Protein AF-A0A7W0WUA9-F1 (afdb_monomer_lite)

Secondary structure (DSSP, 8-state):
-HHHHHHHHHHHHHHHHHHHHHHHTTS-SSS----SHHHHHHHHHTTTTT-S-HHHHHHHHHHHHHHHHHHHHHS--

pLDDT: mean 89.81, std 9.77, range [45.62, 97.19]

Foldseek 3Di:
DVVLLVVCLVVLLVLLLVVLVVVCVVDPLPDQDDPDPVLLVVLLVSCVVSDVDPVSSSSSSVSSPVNNRVNSVVPDD

Structure (mmCIF, N/CA/C/O backbone):
data_AF-A0A7W0WUA9-F1
#
_entry.id   AF-A0A7W0WUA9-F1
#
loop_
_atom_site.group_PDB
_atom_site.id
_atom_site.type_symbol
_atom_site.label_atom_id
_atom_site.label_alt_id
_atom_site.label_comp_id
_atom_site.label_asym_id
_atom_site.label_entity_id
_atom_site.label_seq_id
_atom_site.pdbx_PDB_ins_code
_atom_site.Cartn_x
_atom_site.Cartn_y
_atom_site.Cartn_z
_atom_site.occupancy
_atom_site.B_iso_or_equiv
_atom_site.auth_seq_id
_atom_site.auth_comp_id
_atom_site.auth_asym_id
_atom_site.auth_atom_id
_atom_site.pdbx_PDB_model_num
ATOM 1 N N . MET A 1 1 ? 16.674 5.287 -13.532 1.00 62.09 1 MET A N 1
ATOM 2 C CA . MET A 1 1 ? 16.060 4.796 -12.271 1.00 62.09 1 MET A CA 1
ATOM 3 C C . MET A 1 1 ? 14.876 5.675 -11.870 1.00 62.09 1 MET A C 1
ATOM 5 O O . MET A 1 1 ? 13.856 5.128 -11.469 1.00 62.09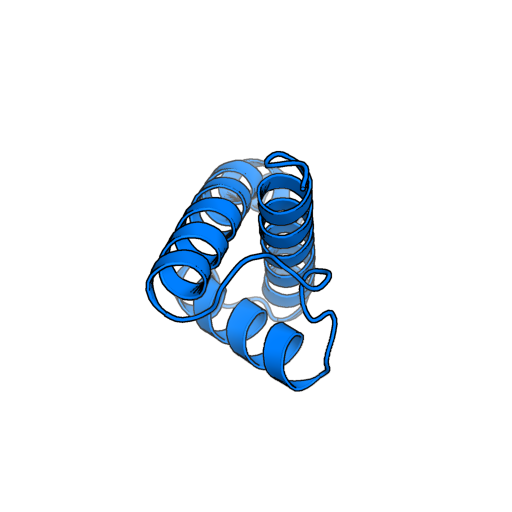 1 MET A O 1
ATOM 9 N N . ASP A 1 2 ? 14.965 7.001 -12.020 1.00 72.50 2 ASP A N 1
ATOM 10 C CA . ASP A 1 2 ? 13.847 7.904 -11.703 1.00 72.50 2 ASP A CA 1
ATOM 11 C C . ASP A 1 2 ? 12.668 7.824 -12.685 1.00 72.50 2 ASP A C 1
ATOM 13 O O . ASP A 1 2 ? 11.528 7.883 -12.232 1.00 72.50 2 ASP A O 1
ATOM 17 N N . ASP A 1 3 ? 12.903 7.546 -13.972 1.00 84.81 3 ASP A N 1
ATOM 18 C CA . ASP A 1 3 ? 11.814 7.377 -14.953 1.00 84.81 3 ASP A CA 1
ATOM 19 C C . ASP A 1 3 ? 10.926 6.163 -14.647 1.00 84.81 3 ASP A C 1
ATOM 21 O O . ASP A 1 3 ? 9.700 6.258 -14.646 1.00 84.81 3 ASP A O 1
ATOM 25 N N . ALA A 1 4 ? 11.541 5.028 -14.299 1.00 89.69 4 ALA A N 1
ATOM 26 C CA . ALA A 1 4 ? 10.818 3.812 -13.922 1.00 89.69 4 ALA A CA 1
ATOM 27 C C . ALA A 1 4 ? 10.010 4.009 -12.629 1.00 89.69 4 ALA A C 1
ATOM 29 O O . ALA A 1 4 ? 8.885 3.523 -12.508 1.00 89.69 4 ALA A O 1
ATOM 30 N N . PHE A 1 5 ? 10.558 4.758 -11.664 1.00 91.75 5 PHE A N 1
ATOM 31 C CA . PHE A 1 5 ? 9.806 5.133 -10.471 1.00 91.75 5 PHE A CA 1
ATOM 32 C C . PHE A 1 5 ? 8.624 6.036 -10.821 1.00 91.75 5 PHE A C 1
ATOM 34 O O . PHE A 1 5 ? 7.520 5.756 -10.370 1.00 91.75 5 PHE A O 1
ATOM 41 N N . ALA A 1 6 ? 8.822 7.073 -11.639 1.00 91.94 6 ALA A N 1
ATOM 42 C CA . ALA A 1 6 ? 7.757 7.989 -12.041 1.00 91.94 6 ALA A CA 1
ATOM 43 C C . ALA A 1 6 ? 6.595 7.259 -12.739 1.00 91.94 6 ALA A C 1
ATOM 45 O O . ALA A 1 6 ? 5.437 7.500 -12.399 1.00 91.94 6 ALA A O 1
ATOM 46 N N . GLN A 1 7 ? 6.901 6.313 -13.632 1.00 92.75 7 GLN A N 1
ATOM 47 C CA . GLN A 1 7 ? 5.908 5.489 -14.331 1.00 92.75 7 GLN A CA 1
ATOM 48 C C . GLN A 1 7 ? 5.103 4.595 -13.376 1.00 92.75 7 GLN A C 1
ATOM 50 O O . GLN A 1 7 ? 3.881 4.505 -13.478 1.00 92.75 7 GLN A O 1
ATOM 55 N N . LEU A 1 8 ? 5.772 3.946 -12.418 1.00 95.44 8 LEU A N 1
ATOM 56 C CA . LEU A 1 8 ? 5.139 2.987 -11.504 1.00 95.44 8 LEU A CA 1
ATOM 57 C C . LEU A 1 8 ? 4.549 3.636 -10.244 1.00 95.44 8 LEU A C 1
ATOM 59 O O . LEU A 1 8 ? 3.792 2.992 -9.513 1.00 95.44 8 LEU A O 1
ATOM 63 N N . ARG A 1 9 ? 4.852 4.913 -9.988 1.00 94.88 9 ARG A N 1
ATOM 64 C CA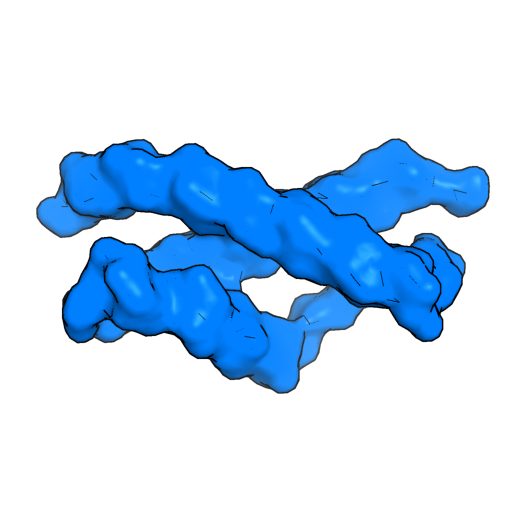 . ARG A 1 9 ? 4.392 5.651 -8.806 1.00 94.88 9 ARG A CA 1
ATOM 65 C C . ARG A 1 9 ? 2.870 5.660 -8.688 1.00 94.88 9 ARG A C 1
ATOM 67 O O . ARG A 1 9 ? 2.350 5.421 -7.602 1.00 94.88 9 ARG A O 1
ATOM 74 N N . GLY A 1 10 ? 2.165 5.909 -9.794 1.00 95.00 10 GLY A N 1
ATOM 75 C CA . GLY A 1 10 ? 0.698 5.912 -9.822 1.00 95.00 10 GLY A CA 1
ATOM 76 C C . GLY A 1 10 ? 0.110 4.543 -9.472 1.00 95.00 10 GLY A C 1
ATOM 77 O O . GLY A 1 10 ? -0.814 4.448 -8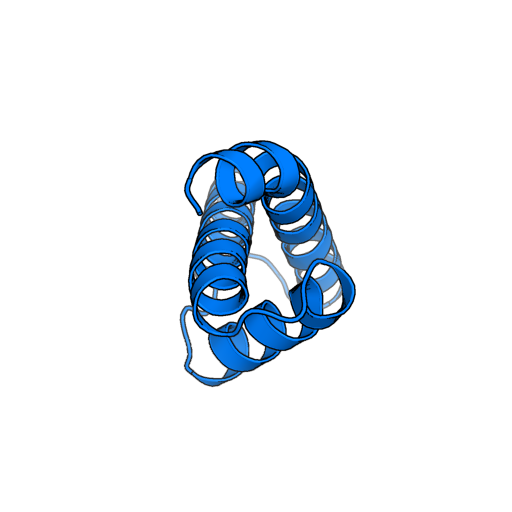.669 1.00 95.00 10 GLY A O 1
ATOM 78 N N . VAL A 1 11 ? 0.715 3.467 -9.982 1.00 96.00 11 VAL A N 1
ATOM 79 C CA . VAL A 1 11 ? 0.306 2.089 -9.669 1.00 96.00 11 VAL A CA 1
ATOM 80 C C . VAL A 1 11 ? 0.515 1.780 -8.184 1.00 96.00 11 VAL A C 1
ATOM 82 O O . VAL A 1 11 ? -0.375 1.226 -7.536 1.00 96.00 11 VAL A O 1
ATOM 85 N N . ALA A 1 12 ? 1.663 2.169 -7.621 1.00 96.38 12 ALA A N 1
ATOM 86 C CA . ALA A 1 12 ? 1.945 2.005 -6.195 1.00 96.38 12 ALA A CA 1
ATOM 87 C C . ALA A 1 12 ? 0.961 2.796 -5.314 1.00 96.38 12 ALA A C 1
ATOM 89 O O . ALA A 1 12 ? 0.493 2.265 -4.306 1.00 96.38 12 ALA A O 1
ATOM 90 N N . ALA A 1 13 ? 0.602 4.018 -5.719 1.00 96.06 13 ALA A N 1
ATOM 91 C CA . ALA A 1 13 ? -0.386 4.847 -5.033 1.00 96.06 13 ALA A CA 1
ATOM 92 C C . ALA A 1 13 ? -1.768 4.175 -4.990 1.00 96.06 13 ALA A C 1
ATOM 94 O O . ALA A 1 13 ? -2.292 3.936 -3.901 1.00 96.06 13 ALA A O 1
ATOM 95 N N . CYS A 1 14 ? -2.309 3.767 -6.146 1.00 96.50 14 CYS A N 1
ATOM 96 C CA . CYS A 1 14 ? -3.601 3.075 -6.219 1.00 96.50 14 CYS A CA 1
ATOM 97 C C . CYS A 1 14 ? -3.608 1.779 -5.392 1.00 96.50 14 CYS A C 1
ATOM 99 O O . CYS A 1 14 ? -4.565 1.499 -4.672 1.00 96.50 14 CYS A O 1
ATOM 101 N N . ARG A 1 15 ? -2.521 0.991 -5.432 1.00 97.19 15 ARG A N 1
ATOM 102 C CA . ARG A 1 15 ? -2.390 -0.218 -4.597 1.00 97.19 15 ARG A CA 1
ATOM 103 C C . ARG A 1 15 ? -2.368 0.097 -3.102 1.00 97.19 15 ARG A C 1
ATOM 105 O O . ARG A 1 15 ? -2.855 -0.717 -2.317 1.00 97.19 15 ARG A O 1
ATOM 112 N N . GLY A 1 16 ? -1.808 1.241 -2.712 1.00 96.06 16 GLY A N 1
ATOM 113 C CA . GLY A 1 16 ? -1.814 1.727 -1.335 1.00 96.06 16 GLY A CA 1
ATOM 114 C C . GLY A 1 16 ? -3.230 2.005 -0.842 1.00 96.06 16 GLY A C 1
ATOM 115 O O . GLY A 1 16 ? -3.625 1.499 0.207 1.00 96.06 16 GLY A O 1
ATOM 116 N N . GLU A 1 17 ? -4.022 2.726 -1.634 1.00 95.44 17 GLU A N 1
ATOM 117 C CA . GLU A 1 17 ? -5.423 3.025 -1.316 1.00 95.44 17 GLU A CA 1
ATOM 118 C C . GLU A 1 17 ? -6.273 1.752 -1.229 1.00 95.44 17 GLU A C 1
ATOM 120 O O . GLU A 1 17 ? -6.938 1.524 -0.219 1.00 95.44 17 GLU A O 1
ATOM 125 N N . VAL A 1 18 ? -6.181 0.867 -2.229 1.00 96.06 18 VAL A N 1
ATOM 126 C CA . VAL A 1 18 ? -6.905 -0.418 -2.235 1.00 96.06 18 VAL A CA 1
ATOM 127 C C . VAL A 1 18 ? -6.517 -1.275 -1.032 1.00 96.06 18 VAL A C 1
ATOM 129 O O . VAL A 1 18 ? -7.376 -1.873 -0.385 1.00 96.06 18 VAL A O 1
ATOM 132 N N . TRP A 1 19 ? -5.231 -1.314 -0.678 1.00 95.25 19 TRP A N 1
ATOM 133 C CA . TRP A 1 19 ? -4.795 -2.032 0.513 1.00 95.25 19 TRP A CA 1
ATOM 134 C C . TRP A 1 19 ? -5.419 -1.455 1.786 1.00 95.25 19 TRP A C 1
ATOM 136 O O . TRP A 1 19 ? -5.904 -2.222 2.620 1.00 95.25 19 TRP A O 1
ATOM 146 N N . ALA A 1 20 ? -5.446 -0.132 1.930 1.00 94.00 20 ALA A N 1
ATOM 147 C CA . ALA A 1 20 ? -6.068 0.508 3.078 1.00 94.00 20 ALA A CA 1
ATOM 148 C C . ALA A 1 20 ? -7.582 0.241 3.140 1.00 94.00 20 ALA A C 1
ATOM 150 O O . ALA A 1 20 ? -8.097 -0.085 4.211 1.00 94.00 20 ALA A O 1
ATOM 151 N N . MET A 1 21 ? -8.276 0.258 1.997 1.00 93.44 21 MET A N 1
ATOM 152 C CA . MET A 1 21 ? -9.685 -0.139 1.890 1.00 93.44 21 MET A CA 1
ATOM 153 C C . MET A 1 21 ? -9.915 -1.579 2.355 1.00 93.44 21 MET A C 1
ATOM 155 O O . MET A 1 21 ? -10.834 -1.844 3.128 1.00 93.44 21 MET A O 1
ATOM 159 N N . ASP A 1 22 ? -9.078 -2.521 1.921 1.00 94.38 22 ASP A N 1
ATOM 160 C CA . ASP A 1 22 ? -9.211 -3.932 2.294 1.00 94.38 22 ASP A CA 1
ATOM 161 C C . ASP A 1 22 ? -8.950 -4.186 3.779 1.00 94.38 22 ASP A C 1
ATOM 163 O O . ASP A 1 22 ? -9.586 -5.056 4.380 1.00 94.38 22 ASP A O 1
ATOM 167 N N . VAL A 1 23 ? -8.035 -3.429 4.387 1.00 92.25 23 VAL A N 1
ATOM 168 C CA . VAL A 1 23 ? -7.831 -3.461 5.839 1.00 92.25 23 VAL A CA 1
ATOM 169 C C . VAL A 1 23 ? -9.043 -2.864 6.556 1.00 92.25 23 VAL A C 1
ATOM 171 O O . VAL A 1 23 ? -9.497 -3.452 7.534 1.00 92.25 23 VAL A O 1
ATOM 174 N N . ALA A 1 24 ? -9.622 -1.772 6.050 1.00 91.56 24 ALA A N 1
ATOM 175 C CA . ALA A 1 24 ? -10.784 -1.117 6.655 1.00 91.56 24 ALA A CA 1
ATOM 176 C C . ALA A 1 24 ? -12.042 -2.002 6.652 1.00 91.56 24 ALA A C 1
ATOM 178 O O . ALA A 1 24 ? -12.847 -1.928 7.574 1.00 91.56 24 ALA A O 1
ATOM 179 N N . LYS A 1 25 ? -12.184 -2.903 5.668 1.00 91.69 25 LYS A N 1
ATOM 180 C CA . LYS A 1 25 ? -13.251 -3.926 5.654 1.00 91.69 25 LYS A CA 1
ATOM 181 C C . LYS A 1 25 ? -13.162 -4.907 6.829 1.00 91.69 25 LYS A C 1
ATOM 183 O O . LYS A 1 25 ? -14.150 -5.552 7.157 1.00 91.69 25 LYS A O 1
ATOM 188 N N . LYS A 1 26 ? -11.973 -5.077 7.416 1.00 90.06 26 LYS A N 1
ATOM 189 C CA . LYS A 1 26 ? -11.685 -6.079 8.458 1.00 90.06 26 LYS A CA 1
ATOM 190 C C . LYS A 1 26 ? -11.400 -5.461 9.822 1.00 90.06 26 LYS A C 1
ATOM 192 O O . LYS A 1 26 ? -11.512 -6.146 10.832 1.00 90.06 26 LYS A O 1
ATOM 197 N N . CYS A 1 27 ? -10.972 -4.205 9.849 1.00 86.00 27 CYS A N 1
ATOM 198 C CA . CYS A 1 27 ? -10.533 -3.512 11.047 1.00 86.00 27 CYS A CA 1
ATOM 199 C C . CYS A 1 27 ? -11.111 -2.092 11.054 1.00 86.00 27 CYS A C 1
ATOM 201 O O . CYS A 1 27 ? -10.900 -1.357 10.084 1.00 86.00 27 CYS A O 1
ATOM 203 N N . PRO A 1 28 ? -11.810 -1.684 12.127 1.00 83.44 28 PRO A N 1
ATOM 204 C CA . PRO A 1 28 ? -12.324 -0.330 12.236 1.00 83.44 28 PRO A CA 1
ATOM 205 C C . PRO A 1 28 ? -11.179 0.689 12.223 1.00 83.44 28 PRO A C 1
ATOM 207 O O . PRO A 1 28 ? -10.107 0.475 12.792 1.00 83.44 28 PRO A O 1
ATOM 210 N N . ARG A 1 29 ? -11.425 1.839 11.592 1.00 88.25 29 ARG A N 1
ATOM 211 C CA . ARG A 1 29 ? -10.440 2.917 11.398 1.00 88.25 29 ARG A CA 1
ATOM 212 C C . ARG A 1 29 ? -10.235 3.794 12.640 1.00 88.25 29 ARG A C 1
ATOM 214 O O . ARG A 1 29 ? -9.849 4.947 12.531 1.00 88.25 29 ARG A O 1
ATOM 221 N N . THR A 1 30 ? -10.452 3.241 13.832 1.00 83.94 30 THR A N 1
ATOM 222 C CA . THR A 1 30 ? -10.360 3.958 15.118 1.00 83.94 30 THR A CA 1
ATOM 223 C C . THR A 1 30 ? -8.925 4.211 15.576 1.00 83.94 30 THR A C 1
ATOM 225 O O . THR A 1 30 ? -8.699 4.890 16.575 1.00 83.94 30 THR A O 1
ATOM 228 N N . ARG A 1 31 ? -7.937 3.643 14.877 1.00 84.38 31 ARG A N 1
ATOM 229 C CA . ARG A 1 31 ? -6.507 3.805 15.160 1.00 84.38 31 ARG A CA 1
ATOM 230 C C . ARG A 1 31 ? -5.774 4.287 13.911 1.00 84.38 31 ARG A C 1
ATOM 232 O O . ARG A 1 31 ? -6.233 3.986 12.810 1.00 84.38 31 ARG A O 1
ATOM 239 N N . PRO A 1 32 ? -4.625 4.971 14.055 1.00 86.06 32 PRO A N 1
ATOM 240 C CA . PRO A 1 32 ? -3.782 5.337 12.922 1.00 86.06 32 PRO A CA 1
ATOM 241 C C . PRO A 1 32 ? -3.355 4.121 12.094 1.00 86.06 32 PRO A C 1
ATOM 243 O O . PRO A 1 32 ? -3.282 2.999 12.604 1.00 86.06 32 PRO A O 1
ATOM 246 N N . TRP A 1 33 ? -3.020 4.359 10.825 1.00 88.94 33 TRP A N 1
ATOM 247 C CA . TRP A 1 33 ? -2.459 3.325 9.962 1.00 88.94 33 TRP A CA 1
ATOM 248 C C . TRP A 1 33 ? -1.194 2.720 10.596 1.00 88.94 33 TRP A C 1
ATOM 250 O O . TRP A 1 33 ? -0.319 3.468 11.045 1.00 88.94 33 TRP A O 1
ATOM 260 N N . PRO A 1 34 ? -1.061 1.384 10.656 1.00 83.19 34 PRO A N 1
ATOM 261 C CA . PRO A 1 34 ? 0.063 0.758 11.335 1.00 83.19 34 PRO A CA 1
ATOM 262 C C . PRO A 1 34 ? 1.348 0.860 10.502 1.00 83.19 34 PRO A C 1
ATOM 264 O O . PRO A 1 34 ? 1.604 0.019 9.647 1.00 83.19 34 PRO A O 1
ATOM 267 N N . CYS A 1 35 ? 2.216 1.825 10.813 1.00 79.44 35 CYS A N 1
ATOM 268 C CA . CYS A 1 35 ? 3.556 1.972 10.217 1.00 79.44 35 CYS A CA 1
ATOM 269 C C . CYS A 1 35 ? 4.591 1.013 10.847 1.00 79.44 35 CYS A C 1
ATOM 271 O O . CYS A 1 35 ? 5.651 1.428 11.316 1.00 79.44 35 CYS A O 1
ATOM 273 N N . THR A 1 36 ? 4.258 -0.277 10.914 1.00 86.31 36 THR A N 1
ATOM 274 C CA . THR A 1 36 ? 5.088 -1.324 11.542 1.00 86.31 36 THR A CA 1
ATOM 275 C C . THR A 1 36 ? 6.027 -1.992 10.538 1.00 86.31 36 THR A C 1
ATOM 277 O O . THR A 1 36 ? 5.793 -1.949 9.331 1.00 86.31 36 THR A O 1
ATOM 280 N N . GLU A 1 37 ? 7.052 -2.702 11.018 1.00 86.62 37 GLU A N 1
ATOM 281 C CA . GLU A 1 37 ? 7.911 -3.525 10.151 1.00 86.62 37 GLU A CA 1
ATOM 282 C C . GLU A 1 37 ? 7.096 -4.530 9.320 1.00 86.62 37 GLU A C 1
ATOM 284 O O . GLU A 1 37 ? 7.314 -4.676 8.118 1.00 86.62 37 GLU A O 1
ATOM 289 N N . ARG A 1 38 ? 6.058 -5.129 9.920 1.00 88.38 38 ARG A N 1
ATOM 290 C CA . ARG A 1 38 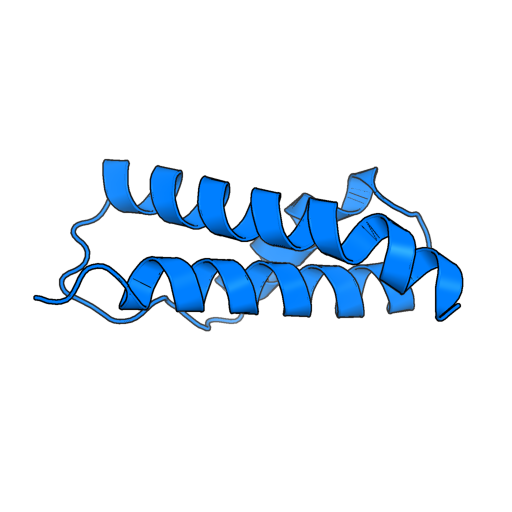? 5.128 -6.026 9.224 1.00 88.38 38 ARG A CA 1
ATOM 291 C C . ARG A 1 38 ? 4.408 -5.335 8.062 1.00 88.38 38 ARG A C 1
ATOM 293 O O . ARG A 1 38 ? 4.258 -5.940 7.000 1.00 88.38 38 ARG A O 1
ATOM 300 N N . ALA A 1 39 ? 3.963 -4.091 8.242 1.00 88.62 39 ALA A N 1
ATOM 301 C CA . ALA A 1 39 ? 3.325 -3.319 7.177 1.00 88.62 39 ALA A CA 1
ATOM 302 C C . ALA A 1 39 ? 4.303 -3.046 6.028 1.00 88.62 39 ALA A C 1
ATOM 304 O O . ALA A 1 39 ? 3.957 -3.270 4.868 1.00 88.62 39 ALA A O 1
ATOM 305 N N . ARG A 1 40 ? 5.559 -2.712 6.341 1.00 88.75 40 ARG A N 1
ATOM 306 C CA . ARG A 1 40 ? 6.620 -2.542 5.335 1.00 88.75 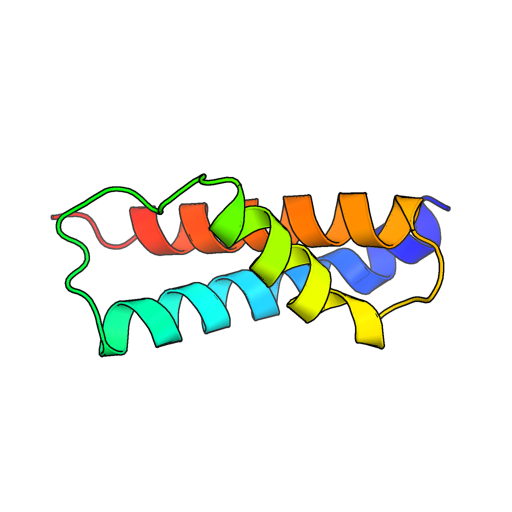40 ARG A CA 1
ATOM 307 C C . ARG A 1 40 ? 6.904 -3.829 4.563 1.00 88.75 40 ARG A C 1
ATOM 309 O O . ARG A 1 40 ? 7.054 -3.788 3.342 1.00 88.75 40 ARG A O 1
ATOM 316 N N . THR A 1 41 ? 6.932 -4.986 5.228 1.00 92.44 41 THR A N 1
ATOM 317 C CA . THR A 1 41 ? 7.072 -6.289 4.553 1.00 92.44 41 THR A CA 1
ATOM 318 C C . THR A 1 41 ? 5.911 -6.554 3.595 1.00 92.44 41 THR A C 1
ATOM 320 O O . THR A 1 41 ? 6.130 -7.019 2.475 1.00 92.44 41 THR A O 1
ATOM 323 N N . ILE A 1 42 ? 4.677 -6.242 4.001 1.00 94.00 42 ILE A N 1
ATOM 324 C CA . ILE A 1 42 ? 3.494 -6.381 3.141 1.00 94.00 42 ILE A CA 1
ATOM 325 C C . ILE A 1 42 ? 3.577 -5.420 1.949 1.00 94.00 42 ILE A C 1
ATOM 327 O O . ILE A 1 42 ? 3.337 -5.844 0.820 1.00 94.00 42 ILE A O 1
ATOM 331 N N . ALA A 1 43 ? 3.960 -4.163 2.177 1.00 93.69 43 ALA A N 1
ATOM 332 C CA . ALA A 1 43 ? 4.122 -3.164 1.126 1.00 93.69 43 ALA A CA 1
ATOM 333 C C . ALA A 1 43 ? 5.149 -3.609 0.076 1.00 93.69 43 ALA A C 1
ATOM 335 O O . ALA A 1 43 ? 4.863 -3.541 -1.116 1.00 93.69 43 ALA A O 1
ATOM 336 N N . ARG A 1 44 ? 6.294 -4.163 0.505 1.00 94.06 44 ARG A N 1
ATOM 337 C CA . ARG A 1 44 ? 7.291 -4.758 -0.401 1.00 94.06 44 ARG A CA 1
ATOM 338 C C . ARG A 1 44 ? 6.698 -5.890 -1.231 1.00 94.06 44 ARG A C 1
ATOM 340 O O . ARG A 1 44 ? 6.823 -5.871 -2.448 1.00 94.06 44 ARG A O 1
ATOM 347 N N . ARG A 1 45 ? 5.991 -6.836 -0.599 1.00 95.50 45 ARG A N 1
ATOM 348 C CA . ARG A 1 45 ? 5.337 -7.955 -1.307 1.00 95.50 45 ARG A CA 1
ATOM 349 C C . ARG A 1 45 ? 4.339 -7.483 -2.365 1.00 95.50 45 ARG A C 1
ATOM 351 O O . ARG A 1 45 ? 4.257 -8.089 -3.423 1.00 95.50 45 ARG A O 1
ATOM 358 N N . LYS A 1 46 ? 3.618 -6.394 -2.095 1.00 94.94 46 LYS A N 1
ATOM 359 C CA . LYS A 1 46 ? 2.630 -5.796 -3.007 1.00 94.94 46 LYS A CA 1
ATOM 360 C C . LYS A 1 46 ? 3.232 -5.064 -4.208 1.00 94.94 46 LYS A C 1
ATOM 362 O O . LYS A 1 46 ? 2.459 -4.607 -5.044 1.00 94.94 46 LYS A O 1
ATOM 367 N N . VAL A 1 47 ? 4.552 -4.906 -4.284 1.00 95.81 47 VAL A N 1
ATOM 368 C CA . VAL A 1 47 ? 5.238 -4.272 -5.424 1.00 95.81 47 VAL A CA 1
ATOM 369 C C . VAL A 1 47 ? 6.268 -5.191 -6.087 1.00 95.81 47 VAL A C 1
ATOM 371 O O . VAL A 1 47 ? 6.920 -4.766 -7.036 1.00 95.81 47 VAL A O 1
ATOM 374 N N . LEU A 1 48 ? 6.415 -6.438 -5.616 1.00 94.62 48 LEU A N 1
ATOM 375 C CA . LEU A 1 4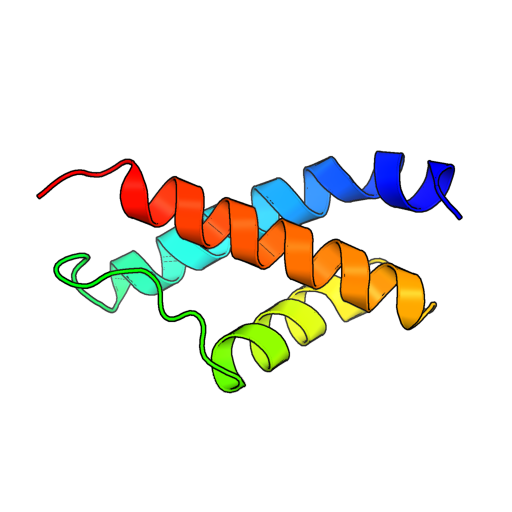8 ? 7.372 -7.411 -6.165 1.00 94.62 48 LEU A CA 1
ATOM 376 C C . LEU A 1 48 ? 7.122 -7.718 -7.645 1.00 94.62 48 LEU A C 1
ATOM 378 O O . LEU A 1 48 ? 8.063 -7.971 -8.385 1.00 94.62 48 LEU A O 1
ATOM 382 N N . ASP A 1 49 ? 5.863 -7.699 -8.073 1.00 94.88 49 ASP A N 1
ATOM 383 C CA . ASP A 1 49 ? 5.452 -7.958 -9.453 1.00 94.88 49 ASP A CA 1
ATOM 384 C C . ASP A 1 49 ? 5.646 -6.750 -10.382 1.00 94.88 49 ASP A C 1
ATOM 386 O O . ASP A 1 49 ? 5.581 -6.899 -11.597 1.00 94.88 49 ASP A O 1
ATOM 390 N N . LEU A 1 50 ? 5.894 -5.554 -9.834 1.00 92.50 50 LEU A N 1
ATOM 391 C CA . LEU A 1 50 ? 6.056 -4.336 -10.632 1.00 92.50 50 LEU A CA 1
ATOM 392 C C . LEU A 1 50 ? 7.469 -4.182 -11.195 1.00 92.50 50 LEU A C 1
ATOM 394 O O . LEU A 1 50 ? 7.651 -3.552 -12.234 1.00 92.50 50 LEU A O 1
ATOM 398 N N . CYS A 1 51 ? 8.479 -4.702 -10.497 1.00 91.75 51 CYS A N 1
ATOM 399 C CA . CYS A 1 51 ? 9.869 -4.631 -10.930 1.00 91.75 51 CYS A CA 1
ATOM 400 C C . CYS A 1 51 ? 10.756 -5.621 -10.170 1.00 91.75 51 CYS A C 1
ATOM 402 O O . CYS A 1 51 ? 10.444 -6.040 -9.058 1.00 91.75 51 CYS A O 1
ATOM 404 N N . THR A 1 52 ? 11.912 -5.944 -10.745 1.00 90.94 52 THR A N 1
ATOM 405 C CA . THR A 1 52 ? 12.918 -6.829 -10.137 1.00 90.94 52 THR A CA 1
ATOM 406 C C . THR A 1 52 ? 13.999 -6.082 -9.350 1.00 90.94 52 THR A C 1
ATOM 408 O O . THR A 1 52 ? 14.672 -6.696 -8.528 1.00 90.94 52 THR A O 1
ATOM 411 N N . ASP A 1 53 ? 14.164 -4.769 -9.562 1.00 93.56 53 ASP A N 1
ATOM 412 C CA . ASP A 1 53 ? 15.177 -3.943 -8.887 1.00 93.56 53 ASP A CA 1
ATOM 413 C C . ASP A 1 53 ? 14.813 -3.703 -7.401 1.00 93.56 53 ASP A C 1
ATOM 415 O O . ASP A 1 53 ? 13.836 -3.000 -7.114 1.00 93.56 53 ASP A O 1
ATOM 419 N N . PRO A 1 54 ? 15.618 -4.194 -6.434 1.00 92.00 54 PRO A N 1
ATOM 420 C CA . PRO A 1 54 ? 15.341 -4.046 -5.002 1.00 92.00 54 PRO A CA 1
ATOM 421 C C . PRO A 1 54 ? 15.284 -2.593 -4.501 1.00 92.00 54 PRO A C 1
ATOM 423 O O . PRO A 1 54 ? 14.551 -2.279 -3.553 1.00 92.00 54 PRO A O 1
ATOM 426 N N . ARG A 1 55 ? 16.052 -1.680 -5.113 1.00 93.06 55 ARG A N 1
ATOM 427 C CA . ARG A 1 55 ? 16.040 -0.254 -4.745 1.00 93.06 55 ARG A CA 1
ATOM 428 C C . ARG A 1 55 ? 14.738 0.392 -5.197 1.00 93.06 55 ARG A C 1
ATOM 430 O O . ARG A 1 55 ? 14.119 1.132 -4.428 1.00 93.06 55 ARG A O 1
ATOM 437 N N . LEU A 1 56 ? 14.295 0.067 -6.410 1.00 94.00 56 LEU A N 1
ATOM 438 C CA . LEU A 1 56 ? 13.022 0.537 -6.944 1.00 94.00 56 LEU A CA 1
ATOM 439 C C . LEU A 1 56 ? 11.839 -0.033 -6.149 1.00 94.00 56 LEU A C 1
ATOM 441 O O . LEU A 1 56 ? 10.964 0.733 -5.751 1.00 94.00 56 LEU A O 1
ATOM 445 N N . GLN A 1 57 ? 11.857 -1.327 -5.816 1.00 95.12 57 GLN A N 1
ATOM 446 C CA . GLN A 1 57 ? 10.855 -1.946 -4.938 1.00 95.12 57 GLN A CA 1
ATOM 447 C C . GLN A 1 57 ? 10.767 -1.238 -3.583 1.00 95.12 57 GLN A C 1
ATOM 449 O O . GLN A 1 57 ? 9.673 -0.972 -3.094 1.00 95.12 57 GLN A O 1
ATOM 454 N N . THR A 1 58 ? 11.905 -0.884 -2.977 1.00 94.06 58 THR A N 1
ATOM 455 C CA . THR A 1 58 ? 11.921 -0.160 -1.696 1.00 94.06 58 THR A CA 1
ATOM 456 C C . THR A 1 58 ? 11.255 1.212 -1.814 1.00 94.06 58 THR A C 1
ATOM 458 O O . THR A 1 58 ? 10.452 1.576 -0.952 1.00 94.06 58 THR A O 1
ATOM 461 N N . ARG A 1 59 ? 11.530 1.958 -2.894 1.00 95.12 59 ARG A N 1
ATOM 462 C CA . ARG A 1 59 ? 10.883 3.255 -3.157 1.00 95.12 59 ARG A CA 1
ATOM 463 C C . ARG A 1 59 ? 9.378 3.102 -3.398 1.00 95.12 59 ARG A C 1
ATOM 465 O O . ARG A 1 59 ? 8.597 3.838 -2.802 1.00 95.12 59 ARG A O 1
ATOM 472 N N . LEU A 1 60 ? 8.968 2.137 -4.224 1.00 96.12 60 LEU A N 1
ATOM 473 C CA . LEU A 1 60 ? 7.556 1.871 -4.526 1.00 96.12 60 LEU A CA 1
ATOM 474 C C . LEU A 1 60 ? 6.780 1.405 -3.291 1.00 96.12 60 LEU A C 1
ATOM 476 O O . LEU A 1 60 ? 5.660 1.854 -3.076 1.00 96.12 60 LEU A O 1
ATOM 480 N N . ALA A 1 61 ? 7.379 0.566 -2.445 1.00 95.81 61 ALA A N 1
ATOM 481 C CA . ALA A 1 61 ? 6.783 0.142 -1.181 1.00 95.81 61 ALA A CA 1
ATOM 482 C C . ALA A 1 61 ? 6.571 1.325 -0.223 1.00 95.81 61 ALA A C 1
ATOM 484 O O . ALA A 1 61 ? 5.528 1.407 0.423 1.00 95.81 61 ALA A O 1
ATOM 485 N N . GLY A 1 62 ? 7.530 2.256 -0.158 1.00 94.19 62 GLY A N 1
ATOM 486 C CA . GLY A 1 62 ? 7.391 3.482 0.629 1.00 94.19 62 GLY A CA 1
ATOM 487 C C . GLY A 1 62 ? 6.283 4.402 0.109 1.00 94.19 62 GLY A C 1
ATOM 488 O O . GLY A 1 62 ? 5.525 4.958 0.901 1.00 94.19 62 GLY A O 1
ATOM 489 N N . GLU A 1 63 ? 6.146 4.535 -1.212 1.00 95.44 63 GLU A N 1
ATOM 490 C CA . GLU A 1 63 ? 5.042 5.293 -1.812 1.00 95.44 63 GLU A CA 1
ATOM 491 C C . GLU A 1 63 ? 3.693 4.615 -1.527 1.00 95.44 63 GLU A C 1
ATOM 493 O O . GLU A 1 63 ? 2.759 5.269 -1.072 1.00 95.44 63 GLU A O 1
ATOM 498 N N . LEU A 1 64 ? 3.605 3.294 -1.698 1.00 96.50 64 LEU A N 1
ATOM 499 C CA . LEU A 1 64 ? 2.410 2.505 -1.400 1.00 96.50 64 LEU A CA 1
ATOM 500 C C . LEU A 1 64 ? 1.963 2.677 0.061 1.00 96.50 64 LEU A C 1
ATOM 502 O O . LEU A 1 64 ? 0.788 2.942 0.315 1.00 96.50 64 LEU A O 1
ATOM 506 N N . GLU A 1 65 ? 2.883 2.565 1.025 1.00 94.94 65 GLU A N 1
ATOM 507 C CA . GLU A 1 65 ? 2.585 2.767 2.452 1.00 94.94 65 GLU A CA 1
ATOM 508 C C . GLU A 1 65 ? 2.120 4.203 2.737 1.00 94.94 65 GLU A C 1
ATOM 510 O O . GLU A 1 65 ? 1.153 4.402 3.475 1.00 94.94 65 GLU A O 1
ATOM 515 N N . ARG A 1 66 ? 2.747 5.205 2.107 1.00 93.19 66 ARG A N 1
ATOM 516 C CA . ARG A 1 66 ? 2.354 6.616 2.236 1.00 93.19 66 ARG A CA 1
ATOM 517 C C . ARG A 1 66 ? 0.918 6.851 1.770 1.00 93.19 66 ARG A C 1
ATOM 519 O O . ARG A 1 66 ? 0.166 7.537 2.460 1.00 93.19 66 ARG A O 1
ATOM 526 N N . TRP A 1 67 ? 0.529 6.298 0.623 1.00 94.75 67 TRP A N 1
ATOM 527 C CA . TRP A 1 67 ? -0.835 6.445 0.105 1.00 94.75 67 TRP A CA 1
ATOM 528 C C . TRP A 1 67 ? -1.856 5.659 0.922 1.00 94.75 67 TRP A C 1
ATOM 530 O O . TRP A 1 67 ? -2.934 6.185 1.192 1.00 94.75 67 TRP A O 1
ATOM 540 N N . ALA A 1 68 ? -1.494 4.471 1.410 1.00 94.50 68 ALA A N 1
ATOM 541 C CA . ALA A 1 68 ? -2.330 3.722 2.342 1.00 94.50 68 ALA A CA 1
ATOM 542 C C . ALA A 1 68 ? -2.609 4.529 3.623 1.00 94.50 68 ALA A C 1
ATOM 544 O O . ALA A 1 68 ? -3.766 4.706 4.005 1.00 94.50 68 ALA A O 1
ATOM 545 N N . ALA A 1 69 ? -1.568 5.098 4.239 1.00 92.31 69 ALA A N 1
ATOM 546 C CA . ALA A 1 69 ? -1.696 5.942 5.426 1.00 92.31 69 ALA A CA 1
ATOM 547 C C . ALA A 1 69 ? -2.503 7.221 5.150 1.00 92.31 69 ALA A C 1
ATOM 549 O O . ALA A 1 69 ? -3.358 7.599 5.951 1.00 92.31 69 ALA A O 1
ATOM 550 N N . ARG A 1 70 ? -2.279 7.866 3.996 1.00 92.56 70 ARG A N 1
ATOM 551 C CA . ARG A 1 70 ? -3.032 9.054 3.575 1.00 92.56 70 ARG A CA 1
ATOM 552 C C . ARG A 1 70 ? -4.516 8.740 3.410 1.00 92.56 70 ARG A C 1
ATOM 554 O O . ARG A 1 70 ? -5.342 9.482 3.925 1.00 92.56 70 ARG A O 1
ATOM 561 N N . TRP A 1 71 ? -4.868 7.666 2.705 1.00 93.50 71 TRP A N 1
ATOM 562 C CA . TRP A 1 71 ? -6.261 7.232 2.562 1.00 93.50 71 TRP A CA 1
ATOM 563 C C . TRP A 1 71 ? -6.878 6.906 3.924 1.00 93.50 71 TRP A C 1
ATOM 565 O O . TRP A 1 71 ? -8.003 7.313 4.214 1.00 93.50 71 TRP A O 1
ATOM 575 N N . TRP A 1 72 ? -6.118 6.238 4.796 1.00 91.94 72 TRP A N 1
ATOM 576 C CA . TRP A 1 72 ? -6.556 5.878 6.143 1.00 91.94 72 TRP A CA 1
ATOM 577 C C . TRP A 1 72 ? -6.816 7.091 7.046 1.00 91.94 72 TRP A C 1
ATOM 579 O O . TRP A 1 72 ? -7.721 7.035 7.873 1.00 91.94 72 TRP A O 1
ATOM 589 N N . GLY A 1 73 ? -6.095 8.198 6.862 1.00 87.75 73 GLY A N 1
ATOM 590 C CA . GLY A 1 73 ? -6.352 9.459 7.567 1.00 87.75 73 GLY A CA 1
ATOM 591 C C . GLY A 1 73 ? -7.473 10.321 6.971 1.00 87.75 73 GLY A C 1
ATOM 592 O O . GLY A 1 73 ? -7.903 11.265 7.620 1.00 87.75 73 GLY A O 1
ATOM 593 N N . GLN A 1 74 ? -7.944 10.031 5.750 1.00 82.75 74 GLN A N 1
ATOM 594 C CA . GLN A 1 74 ? -8.967 10.846 5.070 1.00 82.75 74 GLN A CA 1
ATOM 595 C C . GLN A 1 74 ? -10.401 10.597 5.546 1.00 82.75 74 GLN A C 1
ATOM 597 O O . GLN A 1 74 ? -11.216 11.511 5.473 1.00 82.75 74 GLN A O 1
ATOM 602 N N . ALA A 1 75 ? -10.732 9.403 6.043 1.00 59.94 75 ALA A N 1
ATOM 603 C CA . ALA A 1 75 ? -11.909 9.297 6.897 1.00 59.94 75 ALA A CA 1
ATOM 604 C C . ALA A 1 75 ? -11.451 9.737 8.278 1.00 59.94 75 ALA A C 1
ATOM 606 O O . ALA A 1 75 ? -10.665 9.040 8.923 1.00 59.94 75 ALA A O 1
ATOM 607 N N . GLY A 1 76 ? -11.882 10.935 8.660 1.00 46.22 76 GLY A N 1
ATOM 608 C CA . GLY A 1 76 ? -11.830 11.383 10.042 1.00 46.22 76 GLY A CA 1
ATOM 609 C C . GLY A 1 76 ? -12.631 10.452 10.969 1.00 46.22 76 GLY A C 1
ATOM 610 O O . GLY A 1 76 ? -13.193 9.462 10.491 1.00 46.22 76 GLY A O 1
ATOM 611 N N . PRO A 1 77 ? -12.633 10.744 12.283 1.00 45.62 77 PRO A N 1
ATOM 612 C CA . PRO A 1 77 ? -13.342 9.949 13.288 1.00 45.62 77 PRO A CA 1
ATOM 613 C C . PRO A 1 77 ? -14.810 9.681 12.937 1.00 45.62 77 PRO A C 1
ATOM 615 O O . PRO A 1 77 ? -15.444 10.563 12.314 1.00 45.62 77 PRO A O 1
#

Sequence (77 aa):
MDDAFAQLRGVAACRGEVWAMDVAKKCPRTRPWPCTERARTIARRKVLDLCTDPRLQTRLAGELERWAARWWGQAGP

Radius of gyration: 12.46 Å; chains: 1; bounding box: 29×19×30 Å